Protein AF-A0A936P0Q9-F1 (afdb_monomer_lite)

Foldseek 3Di:
DAFDDFDADDDDDDDDDDDDPDDPDDDPVRQVVCLVPADADPDAVQNLQLLPWAVHPHDPVNNVVVQVNQAQGKHWYKFQFADWDDHPTWIFTKGDQDDYDDPRTHRDDIDGDGDGQPGCVSVVCSVVDDGRDIDTDIDRHNGDD

pLDDT: mean 85.76, std 18.92, range [30.56, 98.12]

Structure (mmCIF, N/CA/C/O backbone):
data_AF-A0A936P0Q9-F1
#
_entry.id   AF-A0A936P0Q9-F1
#
loop_
_atom_site.group_PDB
_atom_site.id
_atom_site.type_symbol
_atom_site.label_atom_id
_atom_site.label_alt_id
_atom_site.label_comp_id
_atom_site.label_asym_id
_atom_site.label_entity_id
_atom_site.label_seq_id
_atom_site.pdbx_PDB_ins_code
_atom_site.Cartn_x
_atom_site.Cartn_y
_atom_site.Cartn_z
_atom_site.occupancy
_atom_site.B_iso_or_equiv
_atom_site.auth_seq_id
_atom_site.auth_comp_id
_atom_site.auth_asym_id
_atom_site.auth_atom_id
_atom_site.pdbx_PDB_model_num
ATOM 1 N N . MET A 1 1 ? -17.561 15.360 18.112 1.00 38.41 1 MET A N 1
ATOM 2 C CA . MET A 1 1 ? -18.074 14.543 16.992 1.00 38.41 1 MET A CA 1
ATOM 3 C C . MET A 1 1 ? -17.531 13.133 17.181 1.00 38.41 1 MET A C 1
ATOM 5 O O . MET A 1 1 ? -16.378 12.895 16.849 1.00 38.41 1 MET A O 1
ATOM 9 N N . ASN A 1 2 ? -18.287 12.242 17.826 1.00 58.06 2 ASN A N 1
ATOM 10 C CA . ASN A 1 2 ? -17.828 10.870 18.074 1.00 58.06 2 ASN A CA 1
ATOM 11 C C . ASN A 1 2 ? -17.978 10.037 16.811 1.00 58.06 2 ASN A C 1
ATOM 13 O O . ASN A 1 2 ? -19.059 10.073 16.231 1.00 58.06 2 ASN A O 1
ATOM 17 N N . TRP A 1 3 ? -16.979 9.209 16.491 1.00 30.56 3 TRP A N 1
ATOM 18 C CA . TRP A 1 3 ? -17.222 7.906 15.868 1.00 30.56 3 TRP A CA 1
ATOM 19 C C . TRP A 1 3 ? -15.974 7.001 16.017 1.00 30.56 3 TRP A C 1
ATOM 21 O O . TRP A 1 3 ? -14.882 7.392 15.623 1.00 30.56 3 TRP A O 1
ATOM 31 N N . LEU A 1 4 ? -16.151 5.825 16.628 1.00 70.12 4 LEU A N 1
ATOM 32 C CA . LEU A 1 4 ? -15.213 4.683 16.791 1.00 70.12 4 LEU A CA 1
ATOM 33 C C . LEU A 1 4 ? -15.360 3.695 15.580 1.00 70.12 4 LEU A C 1
ATOM 35 O O . LEU A 1 4 ? -16.111 4.074 14.679 1.00 70.12 4 LEU A O 1
ATOM 39 N N . PRO A 1 5 ? -14.816 2.442 15.502 1.00 65.69 5 PRO A N 1
ATOM 40 C CA . PRO A 1 5 ? -13.813 1.720 16.322 1.00 65.69 5 PRO A CA 1
ATOM 41 C C . PRO A 1 5 ? -12.733 0.861 15.555 1.00 65.69 5 PRO A C 1
ATOM 43 O O . PRO A 1 5 ? -12.875 0.613 14.360 1.00 65.69 5 PRO A O 1
ATOM 46 N N . CYS A 1 6 ? -11.812 0.233 16.327 1.00 41.84 6 CYS A N 1
ATOM 47 C CA . CYS A 1 6 ? -11.282 -1.158 16.168 1.00 41.84 6 CYS A CA 1
ATOM 48 C C . CYS A 1 6 ? -10.170 -1.490 15.114 1.00 41.84 6 CYS A C 1
ATOM 50 O O . CYS A 1 6 ? -10.143 -0.922 14.030 1.00 41.84 6 CYS A O 1
ATOM 52 N N . LEU A 1 7 ? -9.360 -2.560 15.285 1.00 55.16 7 LEU A N 1
ATOM 53 C CA . LEU A 1 7 ? -8.154 -2.844 16.129 1.00 55.16 7 LEU A CA 1
ATOM 54 C C . LEU A 1 7 ? -7.512 -4.208 15.674 1.00 55.16 7 LEU A C 1
ATOM 56 O O . LEU A 1 7 ? -8.212 -5.002 15.077 1.00 55.16 7 LEU A O 1
ATOM 60 N N . ALA A 1 8 ? -6.235 -4.585 15.847 1.00 38.78 8 ALA A N 1
ATOM 61 C CA . ALA A 1 8 ? -5.810 -5.965 15.491 1.00 38.78 8 ALA A CA 1
ATOM 62 C C . ALA A 1 8 ? -4.743 -6.590 16.389 1.00 38.78 8 ALA A C 1
ATOM 64 O O . ALA A 1 8 ? -3.978 -5.899 17.058 1.00 38.78 8 ALA A O 1
ATOM 65 N N . ILE A 1 9 ? -4.734 -7.931 16.391 1.00 51.91 9 ILE A N 1
ATOM 66 C CA . ILE A 1 9 ? -3.939 -8.769 17.291 1.00 51.91 9 ILE A CA 1
ATOM 67 C C . ILE A 1 9 ? -3.190 -9.867 16.522 1.00 51.91 9 ILE A C 1
ATOM 69 O O . ILE A 1 9 ? -3.672 -10.434 15.542 1.00 51.91 9 ILE A O 1
ATOM 73 N N . VAL A 1 10 ? -1.981 -10.118 17.018 1.00 55.00 10 VAL A N 1
ATOM 74 C CA . VAL A 1 10 ? -0.938 -11.023 16.523 1.00 55.00 10 VAL A CA 1
ATOM 75 C C . VAL A 1 10 ? -1.052 -12.401 17.188 1.00 55.00 10 VAL A C 1
ATOM 77 O O . VAL A 1 10 ? -1.527 -12.513 18.316 1.00 55.00 10 VAL A O 1
ATOM 80 N N . LEU A 1 11 ? -0.540 -13.441 16.528 1.00 47.91 11 LEU A N 1
ATOM 81 C CA . LEU A 1 11 ? -0.276 -14.749 17.131 1.00 47.91 11 LEU A CA 1
ATOM 82 C C . LEU A 1 11 ? 1.136 -15.208 16.746 1.00 47.91 11 LEU A C 1
ATOM 84 O O . LEU A 1 11 ? 1.451 -15.319 15.564 1.00 47.91 11 LEU A O 1
ATOM 88 N N . SER A 1 12 ? 1.981 -15.481 17.739 1.00 45.50 12 SER A N 1
ATOM 89 C CA . SER A 1 12 ? 3.317 -16.053 17.548 1.00 45.50 12 SER A CA 1
ATOM 90 C C . SER A 1 12 ? 3.628 -17.091 18.632 1.00 45.50 12 SER A C 1
ATOM 92 O O . SER A 1 12 ? 3.123 -17.033 19.753 1.00 45.50 12 SER A O 1
ATOM 94 N N . LEU A 1 13 ? 4.389 -18.114 18.241 1.00 45.59 13 LEU A N 1
ATOM 95 C CA . LEU A 1 13 ? 4.558 -19.367 18.980 1.00 45.59 13 LEU A CA 1
ATOM 96 C C . LEU A 1 13 ? 5.530 -19.214 20.162 1.00 45.59 13 LEU A C 1
ATOM 98 O O . LEU A 1 13 ? 6.597 -18.617 20.029 1.00 45.59 13 LEU A O 1
ATOM 102 N N . PHE A 1 14 ? 5.189 -19.807 21.309 1.00 42.25 14 PHE A N 1
ATOM 103 C CA . PHE A 1 14 ? 6.034 -19.782 22.505 1.00 42.25 14 PHE A CA 1
ATOM 104 C C . PHE A 1 14 ? 7.239 -20.726 22.385 1.00 42.25 14 PHE A C 1
ATOM 106 O O . PHE A 1 14 ? 7.086 -21.946 22.385 1.00 42.25 14 PHE A O 1
ATOM 113 N N . GLY A 1 15 ? 8.446 -20.157 22.391 1.00 35.28 15 GLY A N 1
ATOM 114 C CA . GLY A 1 15 ? 9.683 -20.865 22.727 1.00 35.28 15 GLY A CA 1
ATOM 115 C C . GLY A 1 15 ? 10.134 -20.499 24.142 1.00 35.28 15 GLY A C 1
ATOM 116 O O . GLY A 1 15 ? 10.483 -19.349 24.400 1.00 35.28 15 GLY A O 1
ATOM 117 N N . CYS A 1 16 ? 10.140 -21.455 25.076 1.00 54.91 16 CYS A N 1
ATOM 118 C CA . CYS A 1 16 ? 10.604 -21.210 26.444 1.00 54.91 16 CYS A CA 1
ATOM 119 C C . CYS A 1 16 ? 12.130 -21.018 26.499 1.00 54.91 16 CYS A C 1
ATOM 121 O O . CYS A 1 16 ? 12.888 -21.986 26.508 1.00 54.91 16 CYS A O 1
ATOM 123 N N . GLY A 1 17 ? 12.576 -19.768 26.618 1.00 36.44 17 GLY A N 1
ATOM 124 C CA . GLY A 1 17 ? 13.970 -19.407 26.870 1.00 36.44 17 GLY A CA 1
ATOM 125 C C . GLY A 1 17 ? 14.058 -18.155 27.740 1.00 36.44 17 GLY A C 1
ATOM 126 O O . GLY A 1 17 ? 13.442 -17.152 27.413 1.00 36.44 17 GLY A O 1
ATOM 127 N N . LYS A 1 18 ? 14.790 -18.264 28.861 1.00 39.53 18 LYS A N 1
ATOM 128 C CA . LYS A 1 18 ? 15.165 -17.233 29.858 1.00 39.53 18 LYS A CA 1
ATOM 129 C C . LYS A 1 18 ? 14.591 -15.820 29.649 1.00 39.53 18 LYS A C 1
ATOM 131 O O . LYS A 1 18 ? 14.952 -15.134 28.700 1.00 39.53 18 LYS A O 1
ATOM 136 N N . ALA A 1 19 ? 13.829 -15.351 30.641 1.00 45.16 19 ALA A N 1
ATOM 137 C CA . ALA A 1 19 ? 13.258 -14.007 30.711 1.00 45.16 19 ALA A CA 1
ATOM 138 C C . ALA A 1 19 ? 14.319 -12.884 30.737 1.00 45.16 19 ALA A C 1
ATOM 140 O O . ALA A 1 19 ? 14.626 -12.313 31.783 1.00 45.16 19 ALA A O 1
ATOM 141 N N . GLY A 1 20 ? 14.839 -12.524 29.565 1.00 37.81 20 GLY A N 1
ATOM 142 C CA . GLY A 1 20 ? 15.178 -11.135 29.289 1.00 37.81 20 GLY A CA 1
ATOM 143 C C . GLY A 1 20 ? 13.881 -10.332 29.258 1.00 37.81 20 GLY A C 1
ATOM 144 O O . GLY A 1 20 ? 12.879 -10.800 28.715 1.00 37.81 20 GLY A O 1
ATOM 145 N N . GLN A 1 21 ? 13.877 -9.145 29.863 1.00 38.50 21 GLN A N 1
ATOM 146 C CA . GLN A 1 21 ? 12.744 -8.233 29.739 1.00 38.50 21 GLN A CA 1
ATOM 147 C C . GLN A 1 21 ? 12.552 -7.927 28.252 1.00 38.50 21 GLN A C 1
ATOM 149 O O . GLN A 1 21 ? 13.432 -7.333 27.626 1.00 38.50 21 GLN A O 1
ATOM 154 N N . ALA A 1 22 ? 11.420 -8.351 27.686 1.00 43.91 22 ALA A N 1
ATOM 155 C CA . ALA A 1 22 ? 11.016 -7.873 26.374 1.00 43.91 22 ALA A CA 1
ATOM 156 C C . ALA A 1 22 ? 10.984 -6.334 26.433 1.00 43.91 22 ALA A C 1
ATOM 158 O O . ALA A 1 22 ? 10.502 -5.790 27.435 1.00 43.91 22 ALA A O 1
ATOM 159 N N . PRO A 1 23 ? 11.513 -5.622 25.419 1.00 47.31 23 PRO A N 1
ATOM 160 C CA . PRO A 1 23 ? 11.423 -4.168 25.394 1.00 47.31 23 PRO A CA 1
ATOM 161 C C . PRO A 1 23 ? 9.949 -3.765 25.540 1.00 47.31 23 PRO A C 1
ATOM 163 O O . PRO A 1 23 ? 9.092 -4.477 25.009 1.00 47.31 23 PRO A O 1
ATOM 166 N N . PRO A 1 24 ? 9.631 -2.669 26.256 1.00 45.31 24 PRO A N 1
ATOM 167 C CA . PRO A 1 24 ? 8.251 -2.284 26.526 1.00 45.31 24 PRO A CA 1
ATOM 168 C C . PRO A 1 24 ? 7.490 -2.169 25.206 1.00 45.31 24 PRO A C 1
ATOM 170 O O . PRO A 1 24 ? 7.750 -1.278 24.393 1.00 45.31 24 PRO A O 1
ATOM 173 N N . GLN A 1 25 ? 6.590 -3.125 24.979 1.00 54.81 25 GLN A N 1
ATOM 174 C CA . GLN A 1 25 ? 5.854 -3.238 23.735 1.00 54.81 25 GLN A CA 1
ATOM 175 C C . GLN A 1 25 ? 4.908 -2.043 23.659 1.00 54.81 25 GLN A C 1
ATOM 177 O O . GLN A 1 25 ? 3.963 -1.942 24.442 1.00 54.81 25 GLN A O 1
ATOM 182 N N . LYS A 1 26 ? 5.215 -1.104 22.754 1.00 65.25 26 LYS A N 1
ATOM 183 C CA . LYS A 1 26 ? 4.387 0.081 22.515 1.00 65.25 26 LYS A CA 1
ATOM 184 C C . LYS A 1 26 ? 2.950 -0.357 22.265 1.00 65.25 26 LYS A C 1
ATOM 186 O O . LYS A 1 26 ? 2.722 -1.331 21.545 1.00 65.25 26 LYS A O 1
ATOM 191 N N . SER A 1 27 ? 1.988 0.356 22.845 1.00 80.12 27 SER A N 1
ATOM 192 C CA . SER A 1 27 ? 0.590 0.055 22.566 1.00 80.12 27 SER A CA 1
ATOM 193 C C . SER A 1 27 ? 0.281 0.364 21.101 1.00 80.12 27 SER A C 1
ATOM 195 O O . SER A 1 27 ? 0.915 1.219 20.475 1.00 80.12 27 SER A O 1
ATOM 197 N N . THR A 1 28 ? -0.739 -0.285 20.547 1.00 80.62 28 THR A N 1
ATOM 198 C CA . THR A 1 28 ? -1.213 0.009 19.189 1.00 80.62 28 THR A CA 1
ATOM 199 C C . THR A 1 28 ? -1.585 1.487 19.019 1.00 80.62 28 THR A C 1
ATOM 201 O O . THR A 1 28 ? -1.394 2.051 17.945 1.00 80.62 28 THR A O 1
ATOM 204 N N . ALA A 1 29 ? -2.051 2.146 20.088 1.00 80.25 29 ALA A N 1
ATOM 205 C CA . ALA A 1 29 ? -2.320 3.580 20.095 1.00 80.25 29 ALA A CA 1
ATOM 206 C C . ALA A 1 29 ? -1.034 4.418 19.947 1.00 80.25 29 ALA A C 1
ATOM 208 O O . ALA A 1 29 ? -1.023 5.368 19.164 1.00 80.25 29 ALA A O 1
ATOM 209 N N . ASP A 1 30 ? 0.055 4.043 20.628 1.00 84.25 30 ASP A N 1
ATOM 210 C CA . ASP A 1 30 ? 1.359 4.712 20.505 1.00 84.25 30 ASP A CA 1
ATOM 211 C C . ASP A 1 30 ? 1.965 4.523 19.108 1.00 84.25 30 ASP A C 1
ATOM 213 O O . ASP A 1 30 ? 2.555 5.452 18.550 1.00 84.25 30 ASP A O 1
ATOM 217 N N . GLU A 1 31 ? 1.815 3.331 18.515 1.00 85.25 31 GLU A N 1
ATOM 218 C CA . GLU A 1 31 ? 2.290 3.070 17.153 1.00 85.25 31 GLU A CA 1
ATOM 219 C C . GLU A 1 31 ? 1.487 3.876 16.122 1.00 85.25 31 GLU A C 1
ATOM 221 O O . GLU A 1 31 ? 2.091 4.598 15.325 1.00 85.25 31 GLU A O 1
ATOM 226 N N . ILE A 1 32 ? 0.149 3.877 16.198 1.00 86.69 32 ILE A N 1
ATOM 227 C CA . ILE A 1 32 ? -0.712 4.729 15.356 1.00 86.69 32 ILE A CA 1
ATOM 228 C C . ILE A 1 32 ? -0.346 6.210 15.523 1.00 86.69 32 ILE A C 1
ATOM 230 O O . ILE A 1 32 ? -0.218 6.925 14.526 1.00 86.69 32 ILE A O 1
ATOM 234 N N . HIS A 1 33 ? -0.123 6.681 16.754 1.00 87.19 33 HIS A N 1
ATOM 235 C CA . HIS A 1 33 ? 0.292 8.062 16.995 1.00 87.19 33 HIS A CA 1
ATOM 236 C C . HIS A 1 33 ? 1.643 8.365 16.332 1.00 87.19 33 HIS A C 1
ATOM 238 O O . HIS A 1 33 ? 1.786 9.396 15.675 1.00 87.19 33 HIS A O 1
ATOM 244 N N . SER A 1 34 ? 2.612 7.448 16.418 1.00 90.25 34 SER A N 1
ATOM 245 C CA . SER A 1 34 ? 3.907 7.609 15.744 1.00 90.25 34 SER A CA 1
ATOM 246 C C . SER A 1 34 ? 3.779 7.679 14.215 1.00 90.25 34 SER A C 1
ATOM 248 O O . SER A 1 34 ? 4.426 8.521 13.595 1.00 90.25 34 SER A O 1
ATOM 250 N N . VAL A 1 35 ? 2.879 6.894 13.607 1.00 92.62 35 VAL A N 1
ATOM 251 C CA . VAL A 1 35 ? 2.596 6.934 12.159 1.00 92.62 35 VAL A CA 1
ATOM 252 C C . VAL A 1 35 ? 1.938 8.251 11.737 1.00 92.62 35 VAL A C 1
ATOM 254 O O . VAL A 1 35 ? 2.226 8.775 10.659 1.00 92.62 35 VAL A O 1
ATOM 257 N N . ILE A 1 36 ? 1.063 8.811 12.577 1.00 90.50 36 ILE A N 1
ATOM 258 C CA . ILE A 1 36 ? 0.408 10.102 12.323 1.00 90.50 36 ILE A CA 1
ATOM 259 C C . ILE A 1 36 ? 1.423 11.255 12.355 1.00 90.50 36 ILE A C 1
ATOM 261 O O . ILE A 1 36 ? 1.344 12.132 11.496 1.00 90.50 36 ILE A O 1
ATOM 265 N N . GLN A 1 37 ? 2.372 11.245 13.297 1.00 93.62 37 GLN A N 1
ATOM 266 C CA . GLN A 1 37 ? 3.348 12.332 13.473 1.00 93.62 37 GLN A CA 1
ATOM 267 C C . GLN A 1 37 ? 4.575 12.233 12.552 1.00 93.62 37 GLN A C 1
ATOM 269 O O . GLN A 1 37 ? 5.130 13.260 12.170 1.00 93.62 37 GLN A O 1
ATOM 274 N N . ALA A 1 38 ? 5.022 11.027 12.189 1.00 95.50 38 ALA A N 1
ATOM 275 C CA . ALA A 1 38 ? 6.228 10.850 11.378 1.00 95.50 38 ALA A CA 1
ATOM 276 C C . ALA A 1 38 ? 6.066 11.434 9.965 1.00 95.50 38 ALA A C 1
ATOM 278 O O . ALA A 1 38 ? 5.061 11.181 9.298 1.00 95.50 38 ALA A O 1
ATOM 279 N N . GLN A 1 39 ? 7.065 12.185 9.497 1.00 96.69 39 GLN A N 1
ATOM 280 C CA . GLN A 1 39 ? 7.113 12.711 8.132 1.00 96.69 39 GLN A CA 1
ATOM 281 C C . GLN A 1 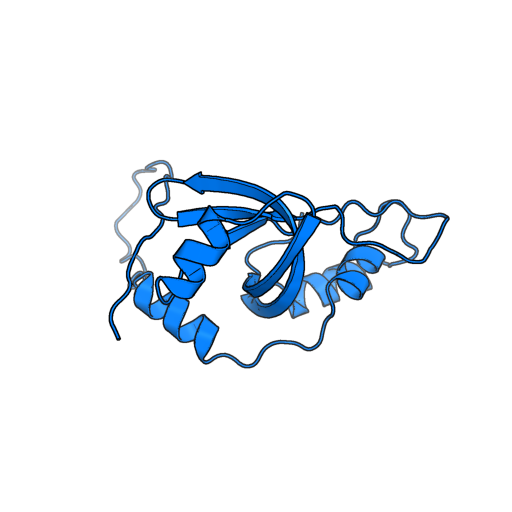39 ? 7.169 11.547 7.123 1.00 96.69 39 GLN A C 1
ATOM 283 O O . GLN A 1 39 ? 8.035 10.683 7.270 1.00 96.69 39 GLN A O 1
ATOM 288 N N . PRO A 1 40 ? 6.280 11.491 6.113 1.00 97.31 40 PRO A N 1
ATOM 289 C CA . PRO A 1 40 ? 6.346 10.443 5.105 1.00 97.31 40 PRO A CA 1
ATOM 290 C C . PRO A 1 40 ? 7.526 10.631 4.147 1.00 97.31 40 PRO A C 1
ATOM 292 O O . PRO A 1 40 ? 7.896 11.767 3.832 1.00 97.31 40 PRO A O 1
ATOM 295 N N . VAL A 1 41 ? 8.064 9.514 3.649 1.00 97.81 41 VAL A N 1
ATOM 296 C CA . VAL A 1 41 ? 9.015 9.502 2.526 1.00 97.81 41 VAL A CA 1
ATOM 297 C C . VAL A 1 41 ? 8.310 9.848 1.211 1.00 97.81 41 VAL A C 1
ATOM 299 O O . VAL A 1 41 ? 7.092 9.698 1.086 1.00 97.81 41 VAL A O 1
ATOM 302 N N . SER A 1 42 ? 9.080 10.321 0.231 1.00 96.75 42 SER A N 1
ATOM 303 C CA . SER A 1 42 ? 8.553 10.849 -1.039 1.00 96.75 42 SER A CA 1
ATOM 304 C C . SER A 1 42 ? 8.389 9.801 -2.147 1.00 96.75 42 SER A C 1
ATOM 306 O O . SER A 1 42 ? 7.949 10.152 -3.239 1.00 96.75 42 SER A O 1
ATOM 308 N N . VAL A 1 43 ? 8.728 8.535 -1.880 1.00 97.12 43 VAL A N 1
ATOM 309 C CA . VAL A 1 43 ? 8.549 7.413 -2.815 1.00 97.12 43 VAL A CA 1
ATOM 310 C C . VAL A 1 43 ? 7.066 7.252 -3.164 1.00 97.12 43 VAL A C 1
ATOM 312 O O . VAL A 1 43 ? 6.231 7.155 -2.260 1.00 97.12 43 VAL A O 1
ATOM 315 N N . THR A 1 44 ? 6.721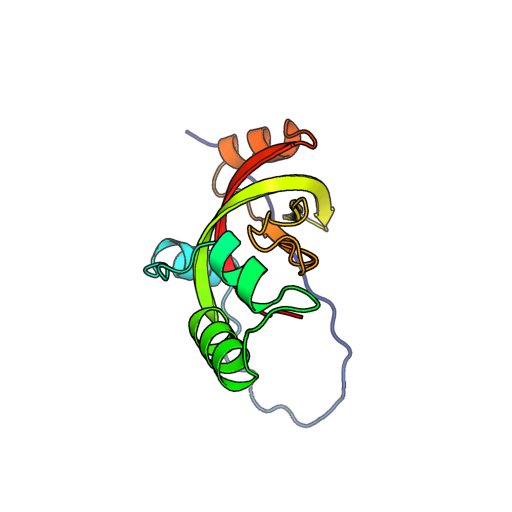 7.196 -4.451 1.00 96.69 44 THR A N 1
ATOM 316 C CA . THR A 1 44 ? 5.350 6.909 -4.923 1.00 96.69 44 THR A CA 1
ATOM 317 C C . THR A 1 44 ? 5.102 5.394 -5.013 1.00 96.69 44 THR A C 1
ATOM 319 O O . THR A 1 44 ? 6.066 4.625 -5.102 1.00 96.69 44 THR A O 1
ATOM 322 N N . PRO A 1 45 ? 3.841 4.912 -4.998 1.00 96.25 45 PRO A N 1
ATOM 323 C CA . PRO A 1 45 ? 3.592 3.482 -5.146 1.00 96.25 45 PRO A CA 1
ATOM 324 C C . PRO A 1 45 ? 4.067 2.964 -6.513 1.00 96.25 45 PRO A C 1
ATOM 326 O O . PRO A 1 45 ? 4.581 1.852 -6.580 1.00 96.25 45 PRO A O 1
ATOM 329 N N . GLU A 1 46 ? 3.963 3.761 -7.581 1.00 95.62 46 GLU A N 1
ATOM 330 C CA . GLU A 1 46 ? 4.415 3.405 -8.935 1.00 95.62 46 GLU A CA 1
ATOM 331 C C . GLU A 1 46 ? 5.940 3.243 -8.995 1.00 95.62 46 GLU A C 1
ATOM 333 O O . GLU A 1 46 ? 6.425 2.258 -9.543 1.00 95.62 46 GLU A O 1
ATOM 338 N N . GLN A 1 47 ? 6.703 4.139 -8.354 1.00 95.75 47 GLN A N 1
ATOM 339 C CA . GLN A 1 47 ? 8.165 4.015 -8.249 1.00 95.75 47 GLN A CA 1
ATOM 340 C C . GLN A 1 47 ? 8.580 2.716 -7.546 1.00 95.75 47 GLN A C 1
ATOM 342 O O . GLN A 1 47 ? 9.502 2.031 -7.990 1.00 95.75 47 GLN A O 1
ATOM 347 N N . ALA A 1 48 ? 7.884 2.348 -6.465 1.00 96.56 48 ALA A N 1
ATOM 348 C CA . ALA A 1 48 ? 8.103 1.066 -5.804 1.00 96.56 48 ALA A CA 1
ATOM 349 C C . ALA A 1 48 ? 7.717 -0.110 -6.715 1.00 96.56 48 ALA A C 1
ATOM 351 O O . ALA A 1 48 ? 8.467 -1.080 -6.824 1.00 96.56 48 ALA A O 1
ATOM 352 N N . ALA A 1 49 ? 6.581 -0.020 -7.406 1.00 96.44 49 ALA A N 1
ATOM 353 C CA . ALA A 1 49 ? 6.092 -1.076 -8.284 1.00 96.44 49 ALA A CA 1
ATOM 354 C C . ALA A 1 49 ? 7.020 -1.333 -9.477 1.00 96.44 49 ALA A C 1
ATOM 356 O O . ALA A 1 49 ? 7.251 -2.490 -9.810 1.00 96.44 49 ALA A O 1
ATOM 357 N N . GLU A 1 50 ? 7.595 -0.291 -10.078 1.00 95.75 50 GLU A N 1
ATOM 358 C CA . GLU A 1 50 ? 8.560 -0.402 -11.179 1.00 95.75 50 GLU A CA 1
ATOM 359 C C . GLU A 1 50 ? 9.881 -1.045 -10.727 1.00 95.75 50 GLU A C 1
ATOM 361 O O . GLU A 1 50 ? 10.437 -1.881 -11.440 1.00 95.75 50 GLU A O 1
ATOM 366 N N . VAL A 1 51 ? 10.361 -0.730 -9.518 1.00 95.94 51 VAL A N 1
ATOM 367 C CA . VAL A 1 51 ? 11.595 -1.310 -8.952 1.00 95.94 51 VAL A CA 1
ATOM 368 C C . VAL A 1 51 ? 11.420 -2.772 -8.516 1.00 95.94 51 VAL A C 1
ATOM 370 O O . VAL A 1 51 ? 12.364 -3.554 -8.634 1.00 95.94 51 VAL A O 1
ATOM 373 N N . PHE A 1 52 ? 10.229 -3.167 -8.057 1.00 95.56 52 PHE A N 1
ATOM 374 C CA . PHE A 1 52 ? 9.916 -4.549 -7.655 1.00 95.56 52 PHE A CA 1
ATOM 375 C C . PHE A 1 52 ? 9.149 -5.358 -8.722 1.00 95.56 52 PHE A C 1
ATOM 377 O O . PHE A 1 52 ? 8.703 -6.471 -8.448 1.00 95.56 52 PHE A O 1
ATOM 384 N N . ALA A 1 53 ? 9.000 -4.842 -9.947 1.00 95.56 53 ALA A N 1
ATOM 385 C CA . ALA A 1 53 ? 8.355 -5.569 -11.040 1.00 95.56 53 ALA A CA 1
ATOM 386 C C . ALA A 1 53 ? 9.174 -6.794 -11.484 1.00 95.56 53 ALA A C 1
ATOM 388 O O . ALA A 1 53 ? 10.407 -6.761 -11.549 1.00 95.56 53 ALA A O 1
ATOM 389 N N . LEU A 1 54 ? 8.488 -7.872 -11.875 1.00 92.81 54 LEU A N 1
ATOM 390 C CA . LEU A 1 54 ? 9.161 -9.022 -12.484 1.00 92.81 54 LEU A CA 1
ATOM 391 C C . LEU A 1 54 ? 9.674 -8.627 -13.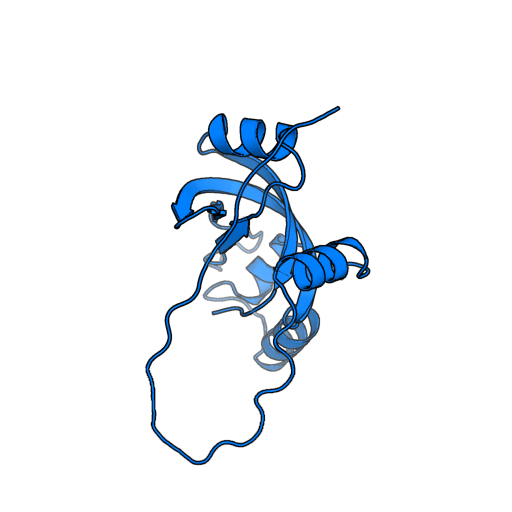872 1.00 92.81 54 LEU A C 1
ATOM 393 O O . LEU A 1 54 ? 8.915 -8.105 -14.685 1.00 92.81 54 LEU A O 1
ATOM 397 N N . GLY A 1 55 ? 10.959 -8.873 -14.136 1.00 92.19 55 GLY A N 1
ATOM 398 C CA . GLY A 1 55 ? 11.622 -8.397 -15.354 1.00 92.19 55 GLY A CA 1
ATOM 399 C C . GLY A 1 55 ? 12.007 -6.911 -15.327 1.00 92.19 55 GLY A C 1
ATOM 400 O O . GLY A 1 55 ? 12.327 -6.362 -16.376 1.00 92.19 55 GLY A O 1
ATOM 401 N N . SER A 1 56 ? 11.979 -6.256 -14.158 1.00 93.62 56 SER A N 1
ATOM 402 C CA . SER A 1 56 ? 12.504 -4.895 -13.997 1.00 93.62 56 SER A CA 1
ATOM 403 C C . SER A 1 56 ? 14.000 -4.814 -14.324 1.00 93.62 56 SER A C 1
ATOM 405 O O . SER A 1 56 ? 14.772 -5.723 -14.016 1.00 93.62 56 SER A O 1
ATOM 407 N N . GLU A 1 57 ? 14.419 -3.677 -14.877 1.00 94.25 57 GLU A N 1
ATOM 408 C CA . GLU A 1 57 ? 15.828 -3.321 -15.097 1.00 94.25 57 GLU A CA 1
ATOM 409 C C . GLU A 1 57 ? 16.532 -2.887 -13.788 1.00 94.25 57 GLU A C 1
ATOM 411 O O . GLU A 1 57 ? 17.731 -2.606 -13.780 1.00 94.25 57 GLU A O 1
ATOM 416 N N . ALA A 1 58 ? 15.808 -2.849 -12.659 1.00 94.75 58 ALA A N 1
ATOM 417 C CA . ALA A 1 58 ? 16.345 -2.490 -11.351 1.00 94.75 58 ALA A CA 1
ATOM 418 C C . ALA A 1 58 ? 17.363 -3.517 -10.813 1.00 94.75 58 ALA A C 1
ATOM 420 O O . ALA A 1 58 ? 17.050 -4.677 -10.508 1.00 94.75 58 ALA A O 1
ATOM 421 N N . THR A 1 59 ? 18.591 -3.038 -10.611 1.00 96.75 59 THR A N 1
ATOM 422 C CA . THR A 1 59 ? 19.686 -3.786 -9.974 1.00 96.75 59 THR A CA 1
ATOM 423 C C . THR A 1 59 ? 19.354 -4.184 -8.531 1.00 96.75 59 THR A C 1
ATOM 425 O O . THR A 1 59 ? 18.527 -3.549 -7.870 1.00 96.75 59 THR A O 1
ATOM 428 N N . ASP A 1 60 ? 20.051 -5.197 -8.001 1.00 96.75 60 ASP A N 1
ATOM 429 C CA . ASP A 1 60 ? 19.916 -5.599 -6.592 1.00 96.75 60 ASP A CA 1
ATOM 430 C C . ASP A 1 60 ? 20.163 -4.427 -5.637 1.00 96.75 60 ASP A C 1
ATOM 432 O O . ASP A 1 60 ? 19.393 -4.216 -4.706 1.00 96.75 60 ASP A O 1
ATOM 436 N N . LEU A 1 61 ? 21.164 -3.590 -5.933 1.00 97.75 61 LEU A N 1
ATOM 437 C CA . LEU A 1 61 ? 21.467 -2.400 -5.142 1.00 97.75 61 LEU A CA 1
ATOM 438 C C . LEU A 1 61 ? 20.301 -1.398 -5.116 1.00 97.75 61 LEU A C 1
ATOM 440 O O . LEU A 1 61 ? 20.000 -0.853 -4.057 1.00 97.75 61 LEU A O 1
ATOM 444 N N . GLN A 1 62 ? 19.630 -1.151 -6.246 1.00 97.56 62 GLN A N 1
ATOM 445 C CA . GLN A 1 62 ? 18.475 -0.243 -6.292 1.00 97.56 62 GLN A CA 1
ATOM 446 C C . GLN A 1 62 ? 17.289 -0.798 -5.496 1.00 97.56 62 GLN A C 1
ATOM 448 O O . GLN A 1 62 ? 16.669 -0.052 -4.736 1.00 97.56 62 GLN A O 1
ATOM 453 N N . ARG A 1 63 ? 17.017 -2.105 -5.606 1.00 97.19 63 ARG A N 1
ATOM 454 C CA . ARG A 1 63 ? 15.992 -2.783 -4.798 1.00 97.19 63 ARG A CA 1
ATOM 455 C C . ARG A 1 63 ? 16.315 -2.709 -3.304 1.00 97.19 63 ARG A C 1
ATOM 457 O O . ARG A 1 63 ? 15.451 -2.314 -2.527 1.00 97.19 63 ARG A O 1
ATOM 464 N N . ASP A 1 64 ? 17.549 -2.996 -2.901 1.00 97.69 64 ASP A N 1
ATOM 465 C CA . ASP A 1 64 ? 17.988 -2.939 -1.500 1.00 97.69 64 ASP A CA 1
ATOM 466 C C . ASP A 1 64 ? 17.942 -1.528 -0.906 1.00 97.69 64 ASP A C 1
ATOM 468 O O . ASP A 1 64 ? 17.567 -1.355 0.257 1.00 97.69 64 ASP A O 1
ATOM 472 N N . LEU A 1 65 ? 18.335 -0.511 -1.679 1.00 97.88 65 LEU A N 1
ATOM 473 C CA . LEU A 1 65 ? 18.242 0.887 -1.256 1.00 97.88 65 LEU A CA 1
ATOM 474 C C . LEU A 1 65 ? 16.780 1.303 -1.074 1.00 97.88 65 LEU A C 1
ATOM 476 O O . LEU A 1 65 ? 16.451 1.883 -0.041 1.00 97.88 65 LEU A O 1
ATOM 480 N N . LEU A 1 66 ? 15.892 0.933 -2.001 1.00 97.94 66 LEU A N 1
ATOM 481 C CA . LEU A 1 66 ? 14.474 1.266 -1.886 1.00 97.94 66 LEU A CA 1
ATOM 482 C C . LEU A 1 66 ? 13.777 0.499 -0.751 1.00 97.94 66 LEU A C 1
ATOM 484 O O . LEU A 1 66 ? 12.962 1.083 -0.038 1.00 97.94 66 LEU A O 1
ATOM 488 N N . LYS A 1 67 ? 14.142 -0.771 -0.502 1.00 97.56 67 LYS A N 1
ATOM 489 C CA . LYS A 1 67 ? 13.686 -1.504 0.695 1.00 97.56 67 LYS A CA 1
ATOM 490 C C . LYS A 1 67 ? 14.105 -0.777 1.977 1.00 97.56 67 LYS A C 1
ATOM 492 O O . LYS A 1 67 ? 13.278 -0.637 2.870 1.00 97.56 67 LYS A O 1
ATOM 497 N N . LYS A 1 68 ? 15.338 -0.262 2.061 1.00 97.00 68 LYS A N 1
ATOM 498 C CA . LYS A 1 68 ? 15.830 0.512 3.224 1.00 97.00 68 LYS A CA 1
ATOM 499 C C . LYS A 1 68 ? 15.178 1.890 3.370 1.00 97.00 68 LYS A C 1
ATOM 501 O O . LYS A 1 68 ? 15.042 2.366 4.492 1.00 97.00 68 LYS A O 1
ATOM 506 N N . GLU A 1 69 ? 14.791 2.535 2.271 1.00 97.69 69 GLU A N 1
ATOM 507 C CA . GLU A 1 69 ? 14.058 3.807 2.310 1.00 97.69 69 GLU A CA 1
ATOM 508 C C . GLU A 1 69 ? 12.601 3.611 2.752 1.00 97.69 69 GLU A C 1
ATOM 510 O O . GLU A 1 69 ? 12.074 4.419 3.515 1.00 97.69 69 GLU A O 1
ATOM 515 N N . LEU A 1 70 ? 11.951 2.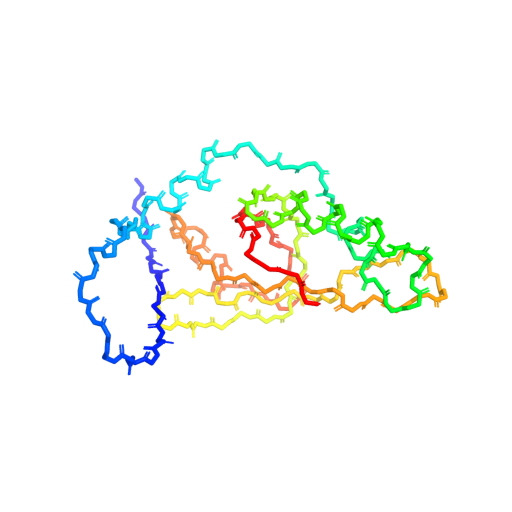526 2.325 1.00 98.06 70 LEU A N 1
ATOM 516 C CA . LEU A 1 70 ? 10.553 2.250 2.651 1.00 98.06 70 LEU A CA 1
ATOM 517 C C . LEU A 1 70 ? 10.378 1.589 4.026 1.00 98.06 70 LEU A C 1
ATOM 519 O O . LEU A 1 70 ? 9.623 2.101 4.854 1.00 98.06 70 LEU A O 1
ATOM 523 N N . ILE A 1 71 ? 11.051 0.463 4.286 1.00 97.94 71 ILE A N 1
ATOM 524 C CA . ILE A 1 71 ? 10.832 -0.358 5.487 1.00 97.94 71 ILE A CA 1
ATOM 525 C C . ILE A 1 71 ? 11.196 0.428 6.752 1.00 97.94 71 ILE A C 1
ATOM 527 O O . ILE A 1 71 ? 12.269 1.013 6.876 1.00 97.94 71 ILE A O 1
ATOM 531 N N . GLY A 1 72 ? 10.280 0.434 7.719 1.00 96.12 72 GLY A N 1
ATOM 532 C CA . GLY A 1 72 ? 10.396 1.195 8.960 1.00 96.12 72 GLY A CA 1
ATOM 533 C C . GLY A 1 72 ? 9.901 2.642 8.862 1.00 96.12 72 GLY A C 1
ATOM 534 O O . GLY A 1 72 ? 9.553 3.215 9.898 1.00 96.12 72 GLY A O 1
ATOM 535 N N . ASN A 1 73 ? 9.794 3.203 7.655 1.00 97.50 73 ASN A N 1
ATOM 536 C CA . ASN A 1 73 ? 9.338 4.569 7.408 1.00 97.50 73 ASN A CA 1
ATOM 537 C C . ASN A 1 73 ? 7.845 4.632 7.056 1.00 97.50 73 ASN A C 1
ATOM 539 O O . ASN A 1 73 ? 7.190 3.623 6.782 1.00 97.50 73 ASN A O 1
ATOM 543 N N . VAL A 1 74 ? 7.285 5.843 7.108 1.00 98.00 74 VAL A N 1
ATOM 544 C CA . VAL A 1 74 ? 5.875 6.104 6.789 1.00 98.00 74 VAL A CA 1
ATOM 545 C C . VAL A 1 74 ? 5.726 6.501 5.325 1.00 98.00 74 VAL A C 1
ATOM 547 O O . VAL A 1 74 ? 6.482 7.327 4.822 1.00 98.00 74 VAL A O 1
ATOM 550 N N . ILE A 1 75 ? 4.702 5.966 4.665 1.00 97.94 75 ILE A N 1
ATOM 551 C CA . ILE A 1 75 ? 4.249 6.400 3.341 1.00 97.94 75 ILE A CA 1
ATOM 552 C C . ILE A 1 75 ? 2.868 7.054 3.421 1.00 97.94 75 ILE A C 1
ATOM 554 O O . ILE A 1 75 ? 2.115 6.867 4.385 1.00 97.94 75 ILE A O 1
ATOM 558 N N . VAL A 1 76 ? 2.527 7.829 2.390 1.00 97.69 76 VAL A N 1
ATOM 559 C CA . VAL A 1 76 ? 1.167 8.323 2.144 1.00 97.69 76 VAL A CA 1
ATOM 560 C C . VAL A 1 76 ? 0.819 8.064 0.682 1.00 97.69 76 VAL A C 1
ATOM 562 O O . VAL A 1 76 ? 1.203 8.838 -0.190 1.00 97.69 76 VAL A O 1
ATOM 565 N N . TRP A 1 77 ? 0.093 6.981 0.414 1.00 97.81 77 TRP A N 1
ATOM 566 C CA . TRP A 1 77 ? -0.213 6.517 -0.943 1.00 97.81 77 TRP A CA 1
ATOM 567 C C . TRP A 1 77 ? -1.716 6.499 -1.206 1.00 97.81 77 TRP A C 1
ATOM 569 O O . TRP A 1 77 ? -2.511 6.201 -0.314 1.00 97.81 77 TRP A O 1
ATOM 579 N N . ASN A 1 78 ? -2.103 6.788 -2.447 1.00 96.88 78 ASN A N 1
ATOM 580 C CA . ASN A 1 78 ? -3.433 6.461 -2.944 1.00 96.88 78 ASN A CA 1
ATOM 581 C C . ASN A 1 78 ? -3.370 5.038 -3.507 1.00 96.88 78 ASN A C 1
ATOM 583 O O . ASN A 1 78 ? -2.534 4.761 -4.361 1.00 96.88 78 ASN A O 1
ATOM 587 N N . ILE A 1 79 ? -4.230 4.146 -3.028 1.00 96.62 79 ILE A N 1
ATOM 588 C CA . ILE A 1 79 ? -4.324 2.762 -3.498 1.00 96.62 79 ILE A CA 1
ATOM 589 C C . ILE A 1 79 ? -5.706 2.510 -4.082 1.00 96.62 79 ILE A C 1
ATOM 591 O O . ILE A 1 79 ? -6.708 2.969 -3.535 1.00 96.62 79 ILE A O 1
ATOM 595 N N . GLN A 1 80 ? -5.768 1.758 -5.176 1.00 97.56 80 GLN A N 1
ATOM 596 C CA . GLN A 1 80 ? -7.028 1.241 -5.692 1.00 97.56 80 GLN A CA 1
ATOM 597 C C . GLN A 1 80 ? -7.362 -0.067 -4.969 1.00 97.56 80 GLN A C 1
ATOM 599 O O . GLN A 1 80 ? -6.546 -0.989 -4.957 1.00 97.56 80 GLN A O 1
ATOM 604 N N . VAL A 1 81 ? -8.532 -0.154 -4.341 1.00 98.00 81 VAL A N 1
ATOM 605 C CA . VAL A 1 81 ? -8.942 -1.314 -3.536 1.00 98.00 81 VAL A CA 1
ATOM 606 C C . VAL A 1 81 ? -9.215 -2.526 -4.426 1.00 98.00 81 VAL A C 1
ATOM 608 O O . VAL A 1 81 ? -9.914 -2.428 -5.431 1.00 98.00 81 VAL A O 1
ATOM 611 N N . TYR A 1 82 ? -8.695 -3.686 -4.031 1.00 97.94 82 TYR A N 1
ATOM 612 C CA . TYR A 1 82 ? -9.138 -4.987 -4.530 1.00 97.94 82 TYR A CA 1
ATOM 613 C C . TYR A 1 82 ? -10.168 -5.597 -3.569 1.00 97.94 82 TYR A C 1
ATOM 615 O O . TYR A 1 82 ? -11.293 -5.873 -3.980 1.00 97.94 82 TYR A O 1
ATOM 623 N N . GLU A 1 83 ? -9.796 -5.727 -2.290 1.00 97.69 83 GLU A N 1
ATOM 624 C CA . GLU A 1 83 ? -10.545 -6.449 -1.250 1.00 97.69 83 GLU A CA 1
ATOM 625 C C . GLU A 1 83 ? -10.348 -5.793 0.132 1.00 97.69 83 GLU A C 1
ATOM 627 O O . GLU A 1 83 ? -9.275 -5.234 0.401 1.00 97.69 83 GLU A O 1
ATOM 632 N N . ILE A 1 84 ? -11.352 -5.874 1.016 1.00 97.94 84 ILE A N 1
ATOM 633 C CA . ILE A 1 84 ? -11.276 -5.395 2.408 1.00 97.94 84 ILE A CA 1
ATOM 634 C C . ILE A 1 84 ? -11.880 -6.432 3.360 1.00 97.94 84 ILE A C 1
ATOM 636 O O . ILE A 1 84 ? -13.094 -6.594 3.455 1.00 97.94 84 ILE A O 1
ATOM 640 N N . GLU A 1 85 ? -11.026 -7.068 4.161 1.00 97.75 85 GLU A N 1
ATOM 641 C CA . GLU A 1 85 ? -11.441 -8.084 5.133 1.00 97.75 85 GLU A CA 1
ATOM 642 C C . GLU A 1 85 ? -11.361 -7.564 6.574 1.00 97.75 85 GLU A C 1
ATOM 644 O O . GLU A 1 85 ? -10.320 -7.054 6.990 1.00 97.75 85 GLU A O 1
ATOM 649 N N . LEU A 1 86 ? -12.400 -7.789 7.386 1.00 95.94 86 LEU A N 1
ATOM 650 C CA . LEU A 1 86 ? -12.301 -7.619 8.840 1.00 95.94 86 LEU A CA 1
ATOM 651 C C . LEU A 1 86 ? -11.408 -8.729 9.436 1.00 95.94 86 LEU A C 1
ATOM 653 O O . LEU A 1 86 ? -11.658 -9.920 9.232 1.00 95.94 86 LEU A O 1
ATOM 657 N N . LYS A 1 87 ? -10.370 -8.348 10.184 1.00 94.75 87 LYS A N 1
ATOM 658 C CA . LYS A 1 87 ? -9.409 -9.229 10.863 1.00 94.75 87 LYS A CA 1
ATOM 659 C C . LYS A 1 87 ? -9.360 -8.891 12.348 1.00 94.75 87 LYS A C 1
ATOM 661 O O . LYS A 1 87 ? -8.694 -7.948 12.770 1.00 94.75 87 LYS A O 1
ATOM 666 N N . GLY A 1 88 ? -10.094 -9.681 13.132 1.00 89.75 88 GLY A N 1
ATOM 667 C CA . GLY A 1 88 ? -10.379 -9.370 14.528 1.00 89.75 88 GLY A CA 1
ATOM 668 C C . GLY A 1 88 ? -11.223 -8.106 14.587 1.00 89.75 88 GLY A C 1
ATOM 669 O O . GLY A 1 88 ? -12.420 -8.135 14.318 1.00 89.75 88 GLY A O 1
ATOM 670 N N . GLU A 1 89 ? -10.570 -6.994 14.878 1.00 86.75 89 GLU A N 1
ATOM 671 C CA . GLU A 1 89 ? -11.195 -5.691 15.005 1.00 86.75 89 GLU A CA 1
ATOM 672 C C . GLU A 1 89 ? -10.836 -4.754 13.792 1.00 86.75 89 GLU A C 1
ATOM 674 O O . GLU A 1 89 ? -11.552 -3.786 13.553 1.00 86.75 89 GLU A O 1
ATOM 679 N N . SER A 1 90 ? -9.789 -5.010 12.977 1.00 93.12 90 SER A N 1
ATOM 680 C CA . SER A 1 90 ? -9.228 -4.072 11.966 1.00 93.12 90 SER A CA 1
ATOM 681 C C . SER A 1 90 ? -9.486 -4.528 10.538 1.00 93.12 90 SER A C 1
ATOM 683 O O . SER A 1 90 ? -9.964 -5.634 10.303 1.00 93.12 90 SER A O 1
ATOM 685 N N . TYR A 1 91 ? -9.147 -3.693 9.560 1.00 96.19 91 TYR A N 1
ATOM 686 C CA . TYR A 1 91 ? -9.448 -3.950 8.158 1.00 96.19 91 TYR A CA 1
ATOM 687 C C . TYR A 1 91 ? -8.162 -4.268 7.399 1.00 96.19 91 TYR A C 1
ATOM 689 O O . TYR A 1 91 ? -7.334 -3.382 7.189 1.00 96.19 91 TYR A O 1
ATOM 697 N N . LYS A 1 92 ? -7.981 -5.520 6.964 1.00 97.69 92 LYS A N 1
ATOM 698 C CA . LYS A 1 92 ? -6.935 -5.864 5.996 1.00 97.69 92 LYS A CA 1
ATOM 699 C C . LYS A 1 92 ? -7.390 -5.378 4.622 1.00 97.69 92 LYS A C 1
ATOM 701 O O . LYS A 1 92 ? -8.177 -6.047 3.956 1.00 97.69 92 LYS A O 1
ATOM 706 N N . VAL A 1 93 ? -6.885 -4.222 4.212 1.00 97.75 93 VAL A N 1
ATOM 707 C CA . VAL A 1 93 ? -7.093 -3.652 2.879 1.00 97.75 93 VAL A CA 1
ATOM 708 C C . VAL A 1 93 ? -6.026 -4.214 1.948 1.00 97.75 93 VAL A C 1
ATOM 710 O O . VAL A 1 93 ? -4.832 -4.121 2.233 1.00 97.75 93 VAL A O 1
ATOM 713 N N . THR A 1 94 ? -6.447 -4.818 0.842 1.00 98.12 94 THR A N 1
ATOM 714 C CA . THR A 1 94 ? -5.564 -5.293 -0.230 1.00 98.12 94 THR A CA 1
ATOM 715 C C . THR A 1 94 ? -5.817 -4.468 -1.482 1.00 98.12 94 THR A C 1
ATOM 717 O O . THR A 1 94 ? -6.969 -4.297 -1.882 1.00 98.12 94 THR A O 1
ATOM 720 N N . SER A 1 95 ? -4.762 -3.944 -2.106 1.00 98.12 95 SER A N 1
ATOM 721 C CA . SER A 1 95 ? -4.887 -3.179 -3.348 1.00 98.12 95 SER A CA 1
ATOM 722 C C . SER A 1 95 ? -4.961 -4.070 -4.591 1.00 98.12 95 SER A C 1
ATOM 724 O O . SER A 1 95 ? -4.536 -5.233 -4.600 1.00 98.12 95 SER A O 1
ATOM 726 N N . GLN A 1 96 ? -5.439 -3.481 -5.685 1.00 97.44 96 GLN A N 1
ATOM 727 C CA . GLN A 1 96 ? -5.093 -3.923 -7.034 1.00 97.44 96 GLN A CA 1
ATOM 728 C C . GLN A 1 96 ? -3.562 -3.906 -7.223 1.00 97.44 96 GLN A C 1
ATOM 730 O O . GLN A 1 96 ? -2.869 -3.229 -6.452 1.00 97.44 96 GLN A O 1
ATOM 735 N N . PRO A 1 97 ? -3.009 -4.636 -8.212 1.00 95.75 97 PRO A N 1
ATOM 736 C CA . PRO A 1 97 ? -1.617 -4.448 -8.605 1.00 95.75 97 PRO A CA 1
ATOM 737 C C . PRO A 1 97 ? -1.383 -2.973 -8.916 1.00 95.75 97 PRO A C 1
ATOM 739 O O . PRO A 1 97 ? -2.189 -2.350 -9.612 1.00 95.75 97 PRO A O 1
ATOM 742 N N . ILE A 1 98 ? -0.312 -2.407 -8.374 1.00 96.12 98 ILE A N 1
ATOM 743 C CA . ILE A 1 98 ? 0.055 -1.030 -8.684 1.00 96.12 98 ILE A CA 1
ATOM 744 C C . ILE A 1 98 ? 0.506 -0.982 -10.157 1.00 96.12 98 ILE A C 1
ATOM 746 O O . ILE A 1 98 ? 1.315 -1.823 -10.562 1.00 96.12 98 ILE A O 1
ATOM 750 N N . PRO A 1 99 ? -0.024 -0.055 -10.978 1.00 92.69 99 PRO A N 1
ATOM 751 C CA . PRO A 1 99 ? 0.348 0.038 -12.383 1.00 92.69 99 PRO A CA 1
ATOM 752 C C . PRO A 1 99 ? 1.821 0.428 -12.539 1.00 92.69 99 PRO A C 1
ATOM 754 O O . PRO A 1 99 ? 2.358 1.210 -11.757 1.00 92.69 99 PRO A O 1
ATOM 757 N N . ILE A 1 100 ? 2.445 -0.098 -13.591 1.00 93.06 100 ILE A N 1
ATOM 758 C CA . ILE A 1 100 ? 3.817 0.215 -13.998 1.00 93.06 100 ILE A CA 1
ATOM 759 C C . ILE A 1 100 ? 3.830 0.646 -15.466 1.00 93.06 100 ILE A C 1
ATOM 761 O O . ILE A 1 100 ? 2.970 0.224 -16.243 1.00 93.06 100 ILE A O 1
ATOM 765 N N . GLN A 1 101 ? 4.798 1.475 -15.853 1.00 87.75 101 GLN A N 1
ATOM 766 C CA . GLN A 1 101 ? 4.934 1.956 -17.234 1.00 87.75 101 GLN A CA 1
ATOM 767 C C . GLN A 1 101 ? 5.688 0.998 -18.186 1.00 87.75 101 GLN A C 1
ATOM 769 O O . GLN A 1 101 ? 5.288 0.922 -19.352 1.00 87.75 101 GLN A O 1
ATOM 774 N N . PRO A 1 102 ? 6.754 0.272 -17.775 1.00 81.94 102 PRO A N 1
ATOM 775 C CA . PRO A 1 102 ? 7.519 -0.571 -18.698 1.00 81.94 102 PRO A CA 1
ATOM 776 C C . PRO A 1 102 ? 6.718 -1.785 -19.185 1.00 81.94 102 PRO A C 1
ATOM 778 O O . PRO A 1 102 ? 6.427 -2.699 -18.417 1.00 81.94 102 PRO A O 1
ATOM 781 N N . ALA A 1 103 ? 6.406 -1.828 -20.483 1.00 75.62 103 ALA A N 1
ATOM 782 C CA . ALA A 1 103 ? 5.605 -2.896 -21.089 1.00 75.62 103 ALA A CA 1
ATOM 783 C C . ALA A 1 103 ? 6.293 -4.278 -21.081 1.00 75.62 103 ALA A C 1
ATOM 785 O O . ALA A 1 103 ? 5.620 -5.297 -21.225 1.00 75.62 103 ALA A O 1
ATOM 786 N N . GLN A 1 104 ? 7.621 -4.319 -20.925 1.00 85.44 104 GLN A N 1
ATOM 787 C CA . GLN A 1 104 ? 8.410 -5.550 -20.816 1.00 85.44 104 GLN A CA 1
ATOM 788 C C . GLN A 1 104 ? 8.430 -6.167 -19.405 1.00 85.44 104 GLN A C 1
ATOM 790 O O . GLN A 1 104 ? 8.875 -7.305 -19.256 1.00 85.44 104 GLN A O 1
ATOM 795 N N . ALA A 1 105 ? 7.962 -5.446 -18.382 1.00 90.81 105 ALA A N 1
ATOM 796 C CA . ALA A 1 105 ? 7.934 -5.911 -16.998 1.00 90.81 105 ALA A CA 1
ATOM 797 C C . ALA A 1 105 ? 6.501 -6.249 -16.550 1.00 90.81 105 ALA A C 1
ATOM 799 O O . ALA A 1 105 ? 5.520 -5.779 -17.125 1.00 90.81 105 ALA A O 1
ATOM 800 N N . VAL A 1 106 ? 6.364 -7.063 -15.499 1.00 90.88 106 VAL A N 1
ATOM 801 C CA . VAL A 1 106 ? 5.060 -7.440 -14.929 1.00 90.88 106 VAL A CA 1
ATOM 802 C C . VAL A 1 106 ? 4.895 -6.819 -13.545 1.00 90.88 106 VAL A C 1
ATOM 804 O O . VAL A 1 106 ? 5.619 -7.151 -12.603 1.00 90.88 106 VAL A O 1
ATOM 807 N N . GLY A 1 107 ? 3.911 -5.924 -13.424 1.00 90.19 107 GLY A N 1
ATOM 808 C CA . GLY A 1 107 ? 3.545 -5.267 -12.171 1.00 90.19 107 GLY A CA 1
ATOM 809 C C . GLY A 1 107 ? 2.879 -6.248 -11.210 1.00 90.19 107 GLY A C 1
ATOM 810 O O . GLY A 1 107 ? 1.709 -6.593 -11.377 1.00 90.19 107 GLY A O 1
ATOM 811 N N . VAL A 1 108 ? 3.632 -6.705 -10.209 1.00 92.31 108 VAL A N 1
ATOM 812 C CA . VAL A 1 108 ? 3.157 -7.652 -9.183 1.00 92.31 108 VAL A CA 1
ATOM 813 C C . VAL A 1 108 ? 2.931 -7.009 -7.816 1.00 92.31 108 VAL A C 1
ATOM 815 O O . VAL A 1 108 ? 2.191 -7.567 -7.004 1.00 92.31 108 VAL A O 1
ATOM 818 N N . LEU A 1 109 ? 3.522 -5.834 -7.563 1.00 95.31 109 LEU A N 1
ATOM 819 C CA . LEU A 1 109 ? 3.457 -5.175 -6.262 1.00 95.31 109 LEU A CA 1
ATOM 820 C C . LEU A 1 109 ? 2.011 -4.809 -5.899 1.00 95.31 109 LEU A C 1
ATOM 822 O O . LEU A 1 109 ? 1.285 -4.183 -6.675 1.00 95.31 109 LEU A O 1
ATOM 826 N N . ARG A 1 110 ? 1.612 -5.172 -4.680 1.00 96.69 110 ARG A N 1
ATOM 827 C CA . ARG A 1 110 ? 0.330 -4.822 -4.063 1.00 96.69 110 ARG A CA 1
ATOM 828 C C . ARG A 1 110 ? 0.577 -4.297 -2.659 1.00 96.69 110 ARG A C 1
ATOM 830 O O . ARG A 1 110 ? 1.480 -4.753 -1.966 1.00 96.69 110 ARG A O 1
ATOM 837 N N . VAL A 1 111 ? -0.280 -3.394 -2.208 1.00 97.75 111 VAL A N 1
ATOM 838 C CA . VAL A 1 111 ? -0.330 -2.976 -0.809 1.00 97.75 111 VAL A CA 1
ATOM 839 C C . VAL A 1 111 ? -1.248 -3.924 -0.047 1.00 97.75 111 VAL A C 1
ATOM 841 O O . VAL A 1 111 ? -2.420 -4.071 -0.395 1.00 97.75 111 VAL A O 1
ATOM 844 N N . VAL A 1 112 ? -0.726 -4.528 1.021 1.00 97.56 112 VAL A N 1
ATOM 845 C CA . VAL A 1 112 ? -1.509 -5.226 2.047 1.00 97.56 112 VAL A CA 1
ATOM 846 C C . VAL A 1 112 ? -1.347 -4.447 3.347 1.00 97.56 112 VAL A C 1
ATOM 848 O O . VAL A 1 112 ? -0.278 -4.446 3.950 1.00 97.56 112 VAL A O 1
ATOM 851 N N . ALA A 1 113 ? -2.398 -3.746 3.767 1.00 96.44 113 ALA A N 1
ATOM 8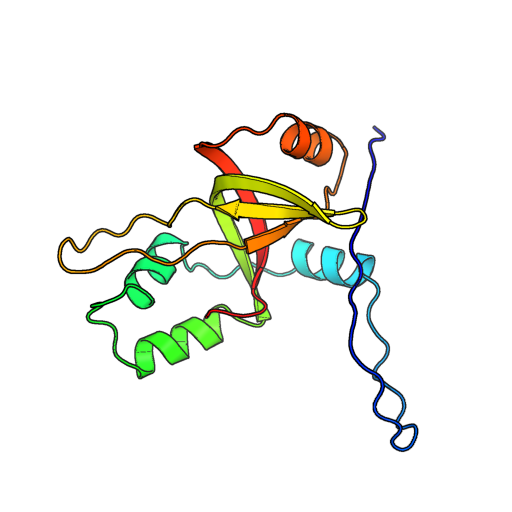52 C CA . ALA A 1 113 ? -2.366 -2.865 4.930 1.00 96.44 113 ALA A CA 1
ATOM 853 C C . ALA A 1 113 ? -3.389 -3.301 5.982 1.00 96.44 113 ALA A C 1
ATOM 855 O O . ALA A 1 113 ? -4.558 -3.504 5.666 1.00 96.44 113 ALA A O 1
ATOM 856 N N . PHE A 1 114 ? -2.969 -3.380 7.245 1.00 95.44 114 PHE A N 1
ATOM 857 C CA . PHE A 1 114 ? -3.877 -3.520 8.385 1.00 95.44 114 PHE A CA 1
ATOM 858 C C . PHE A 1 114 ? -4.290 -2.124 8.857 1.00 95.44 114 PHE A C 1
ATOM 860 O O . PHE A 1 114 ? -3.504 -1.398 9.467 1.00 95.44 114 PHE A O 1
ATOM 867 N N . VAL A 1 115 ? -5.512 -1.726 8.512 1.00 94.88 115 VAL A N 1
ATOM 868 C CA . VAL A 1 115 ? -6.023 -0.363 8.662 1.00 94.88 115 VAL A CA 1
ATOM 869 C C . VAL A 1 115 ? -6.896 -0.241 9.902 1.00 94.88 115 VAL A C 1
ATOM 871 O O . VAL A 1 115 ? -7.852 -0.991 10.102 1.00 94.88 115 VAL A O 1
ATOM 874 N N . TYR A 1 116 ? -6.570 0.770 10.701 1.00 92.94 116 TYR A N 1
ATOM 875 C CA . TYR A 1 116 ? -7.273 1.166 11.911 1.00 92.94 116 TYR A CA 1
ATOM 876 C C . TYR A 1 116 ? -7.979 2.502 11.622 1.00 92.94 116 TYR A C 1
ATOM 878 O O . TYR A 1 116 ? -7.287 3.508 11.427 1.00 92.94 116 TYR A O 1
ATOM 886 N N . PRO A 1 117 ? -9.321 2.558 11.543 1.00 91.00 117 PRO A N 1
ATOM 887 C CA . PRO A 1 117 ? -10.038 3.809 11.335 1.00 91.00 117 PRO A CA 1
ATOM 888 C C . PRO A 1 117 ? -9.829 4.734 12.542 1.00 91.00 117 PRO A C 1
ATOM 890 O O . PRO A 1 117 ? -10.110 4.373 13.685 1.00 91.00 117 PRO A O 1
ATOM 893 N N . ARG A 1 118 ? -9.332 5.950 12.294 1.00 87.12 118 ARG A N 1
ATOM 894 C CA . ARG A 1 118 ? -9.016 6.943 13.345 1.00 87.12 118 ARG A CA 1
ATOM 895 C C . ARG A 1 118 ? -10.283 7.589 13.893 1.00 87.12 118 ARG A C 1
ATOM 897 O O . ARG A 1 118 ? -10.319 8.097 15.009 1.00 87.12 118 ARG A O 1
ATOM 904 N N . ASN A 1 119 ? -11.303 7.621 13.049 1.00 88.81 119 ASN A N 1
ATOM 905 C CA . ASN A 1 119 ? -12.655 8.033 13.343 1.00 88.81 119 ASN A CA 1
ATOM 906 C C . ASN A 1 119 ? -13.601 7.193 12.473 1.00 88.81 119 ASN A C 1
ATOM 908 O O . ASN A 1 119 ? -13.195 6.573 11.493 1.00 88.81 119 ASN A O 1
ATOM 912 N N . GLY A 1 120 ? -14.883 7.199 12.785 1.00 92.88 120 GLY A N 1
ATOM 913 C CA . GLY A 1 120 ? -15.866 6.424 12.039 1.00 92.88 120 GLY A CA 1
ATOM 914 C C . GLY A 1 120 ? -16.331 7.010 10.700 1.00 92.88 120 GLY A C 1
ATOM 915 O O . GLY A 1 120 ? -17.111 6.353 10.019 1.00 92.88 120 GLY A O 1
ATOM 916 N N . ALA A 1 121 ? -15.831 8.170 10.257 1.00 92.44 121 ALA A N 1
ATOM 917 C CA . ALA A 1 121 ? -15.871 8.484 8.826 1.00 92.44 121 ALA A CA 1
ATOM 918 C C . ALA A 1 121 ? -14.892 7.570 8.064 1.00 92.44 121 ALA A C 1
ATOM 920 O O . ALA A 1 121 ? -15.282 7.012 7.041 1.00 92.44 121 ALA A O 1
ATOM 921 N N . ASP A 1 122 ? -13.695 7.307 8.613 1.00 92.38 122 ASP A N 1
ATOM 922 C CA . ASP A 1 122 ? -12.795 6.266 8.085 1.00 92.38 122 ASP A CA 1
ATOM 923 C C . ASP A 1 122 ? -13.471 4.875 8.154 1.00 92.38 122 ASP A C 1
ATOM 925 O O . ASP A 1 122 ? -13.391 4.108 7.198 1.00 92.38 122 ASP A O 1
ATOM 929 N N . LEU A 1 123 ? -14.187 4.550 9.246 1.00 94.56 123 LEU A N 1
ATOM 930 C CA . LEU A 1 123 ? -14.945 3.289 9.362 1.00 94.56 123 LEU A CA 1
ATOM 931 C C . LEU A 1 123 ? -16.016 3.155 8.275 1.00 94.56 123 LEU A C 1
ATOM 933 O O . LEU A 1 123 ? -16.133 2.104 7.650 1.00 94.56 123 LEU A O 1
ATOM 937 N N . ASN A 1 124 ? -16.833 4.192 8.085 1.00 95.50 124 ASN A N 1
ATOM 938 C CA . ASN A 1 124 ? -17.906 4.164 7.097 1.00 95.50 124 ASN A CA 1
ATOM 939 C C . ASN A 1 124 ? -17.336 4.061 5.686 1.00 95.50 124 ASN A C 1
ATOM 941 O O . ASN A 1 124 ? -17.870 3.289 4.897 1.00 95.50 124 ASN A O 1
ATOM 945 N N . ALA A 1 125 ? -16.229 4.755 5.399 1.00 94.19 125 ALA A N 1
ATOM 946 C CA . ALA A 1 125 ? -15.502 4.587 4.149 1.00 94.19 125 ALA A CA 1
ATOM 947 C C . ALA A 1 125 ? -15.082 3.120 3.961 1.00 94.19 125 ALA A C 1
ATOM 949 O O . ALA A 1 125 ? -15.479 2.511 2.975 1.00 94.19 125 ALA A O 1
ATOM 950 N N . LEU A 1 126 ? -14.387 2.509 4.930 1.00 95.12 126 LEU A N 1
ATOM 951 C CA . LEU A 1 126 ? -13.962 1.099 4.859 1.00 95.12 126 LEU A CA 1
ATOM 952 C C . LEU A 1 126 ? -15.131 0.109 4.694 1.00 95.12 126 LEU A C 1
ATOM 954 O O . LEU A 1 126 ? -14.966 -0.918 4.046 1.00 95.12 126 LEU A O 1
ATOM 958 N N . ARG A 1 127 ? -16.309 0.407 5.259 1.00 95.00 127 ARG A N 1
ATOM 959 C CA . ARG A 1 127 ? -17.517 -0.439 5.162 1.00 95.00 127 ARG A CA 1
ATOM 960 C C . ARG A 1 127 ? -18.343 -0.232 3.891 1.00 95.00 127 ARG A C 1
ATOM 962 O O . ARG A 1 127 ? -19.157 -1.092 3.569 1.00 95.00 127 ARG A O 1
ATOM 969 N N . GLN A 1 128 ? -18.205 0.913 3.228 1.00 96.25 128 GLN A N 1
ATOM 970 C CA . GLN A 1 128 ? -18.925 1.252 1.992 1.00 96.25 128 GLN A CA 1
ATOM 971 C C . GLN A 1 128 ? -18.056 1.088 0.741 1.00 96.25 128 GLN A C 1
ATOM 973 O O . GLN A 1 128 ? -18.597 1.069 -0.366 1.00 96.25 128 GLN A O 1
ATOM 978 N N . ALA A 1 129 ? -16.740 0.960 0.933 1.00 96.00 129 ALA A N 1
ATOM 979 C CA . ALA A 1 129 ? -15.750 0.710 -0.096 1.00 96.00 129 ALA A CA 1
ATOM 980 C C . ALA A 1 129 ? -16.1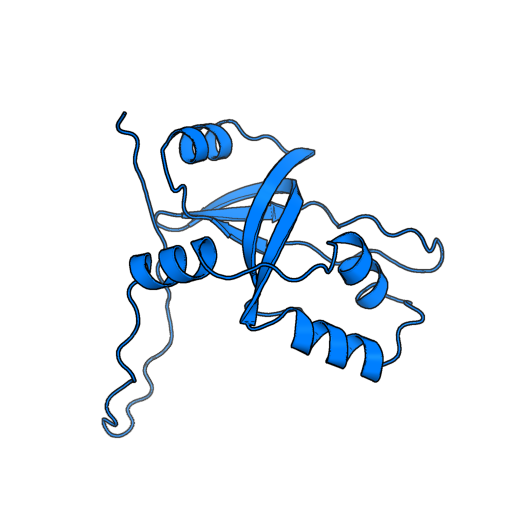23 -0.478 -0.982 1.00 96.00 129 ALA A C 1
ATOM 982 O O . ALA A 1 129 ? -16.567 -1.529 -0.512 1.00 96.00 129 ALA A O 1
ATOM 983 N N . LYS A 1 130 ? -15.861 -0.319 -2.270 1.00 97.38 130 LYS A N 1
ATOM 984 C CA . LYS A 1 130 ? -15.974 -1.353 -3.290 1.00 97.38 130 LYS A CA 1
ATOM 985 C C . LYS A 1 130 ? -14.612 -1.602 -3.918 1.00 97.38 130 LYS A C 1
ATOM 987 O O . LYS A 1 130 ? -13.722 -0.750 -3.898 1.00 97.38 130 LYS A O 1
ATOM 992 N N . THR A 1 131 ? -14.467 -2.764 -4.546 1.00 97.69 131 THR A N 1
ATOM 993 C CA . THR A 1 131 ? -13.383 -3.004 -5.497 1.00 97.69 131 THR A CA 1
ATOM 994 C C . THR A 1 131 ? -13.330 -1.857 -6.511 1.00 97.69 131 THR A C 1
ATOM 996 O O . THR A 1 131 ? -14.356 -1.450 -7.056 1.00 97.69 131 THR A O 1
ATOM 999 N N . ASN A 1 132 ? -12.120 -1.371 -6.771 1.00 97.62 132 ASN A N 1
ATOM 1000 C CA . ASN A 1 132 ? -11.756 -0.224 -7.603 1.00 97.62 132 ASN A CA 1
ATOM 1001 C C . ASN A 1 132 ? -11.948 1.182 -7.002 1.00 97.62 132 ASN A C 1
ATOM 1003 O O . ASN A 1 132 ? -11.505 2.140 -7.643 1.00 97.62 132 ASN A O 1
ATOM 1007 N N . ASP A 1 133 ? -12.479 1.325 -5.782 1.00 97.69 133 ASP A N 1
ATOM 1008 C CA . ASP A 1 133 ? -12.462 2.610 -5.066 1.00 97.69 133 ASP A CA 1
ATOM 1009 C C . ASP A 1 133 ? -11.027 3.019 -4.686 1.00 97.69 133 ASP A C 1
ATOM 1011 O O . ASP A 1 133 ? -10.166 2.173 -4.427 1.00 97.69 133 ASP A O 1
ATOM 1015 N N . ILE A 1 134 ? -10.761 4.328 -4.627 1.00 95.75 134 ILE A N 1
ATOM 1016 C CA . ILE A 1 134 ? -9.438 4.874 -4.287 1.00 95.75 134 ILE A CA 1
ATOM 1017 C C . ILE A 1 134 ? -9.392 5.265 -2.808 1.00 95.75 134 ILE A C 1
ATOM 1019 O O . ILE A 1 134 ? -10.147 6.124 -2.354 1.00 95.75 134 ILE A O 1
ATOM 1023 N N . PHE A 1 135 ? -8.448 4.683 -2.069 1.00 92.12 135 PHE A N 1
ATOM 1024 C CA . PHE A 1 135 ? -8.198 4.963 -0.657 1.00 92.12 135 PHE A CA 1
ATOM 1025 C C . PHE A 1 135 ? -6.848 5.640 -0.453 1.00 92.12 135 PHE A C 1
ATOM 1027 O O . PHE A 1 135 ? -5.823 5.154 -0.924 1.00 92.12 135 PHE A O 1
ATOM 1034 N N . LYS A 1 136 ? -6.826 6.733 0.315 1.00 94.31 136 LYS A N 1
ATOM 1035 C CA . LYS A 1 136 ? -5.579 7.365 0.758 1.00 94.31 136 LYS A CA 1
ATOM 1036 C C . LYS A 1 136 ? -5.111 6.740 2.071 1.00 94.31 136 LYS A C 1
ATOM 1038 O O . LYS A 1 136 ? -5.641 7.050 3.138 1.00 94.31 136 LYS A O 1
ATOM 1043 N N . LEU A 1 137 ? -4.109 5.874 1.988 1.00 93.62 137 LEU A N 1
ATOM 1044 C CA . LEU A 1 137 ? -3.468 5.234 3.131 1.00 93.62 137 LEU A CA 1
ATOM 1045 C C . LEU A 1 137 ? -2.362 6.139 3.699 1.00 93.62 137 LEU A C 1
ATOM 1047 O O . LEU A 1 137 ? -1.579 6.709 2.943 1.00 93.62 137 LEU A O 1
ATOM 1051 N N . ARG A 1 138 ? -2.245 6.210 5.029 1.00 95.44 138 ARG A N 1
ATOM 1052 C CA . ARG A 1 138 ? -1.000 6.571 5.726 1.00 95.44 138 ARG A CA 1
ATOM 1053 C C . ARG A 1 138 ? -0.607 5.389 6.598 1.00 95.44 138 ARG A C 1
ATOM 1055 O O . ARG A 1 138 ? -1.410 4.968 7.427 1.00 95.44 138 ARG A O 1
ATOM 1062 N N . GLY A 1 139 ? 0.594 4.862 6.414 1.00 95.56 139 GLY A N 1
ATOM 1063 C CA . GLY A 1 139 ? 1.034 3.649 7.098 1.00 95.56 139 GLY A CA 1
ATOM 1064 C C . GLY A 1 139 ? 2.548 3.551 7.152 1.00 95.56 139 GLY A C 1
ATOM 1065 O O . GLY A 1 139 ? 3.235 4.139 6.321 1.00 95.56 139 GLY A O 1
ATOM 1066 N N . LYS A 1 140 ? 3.057 2.812 8.137 1.00 97.19 140 LYS A N 1
ATOM 1067 C CA . LYS A 1 140 ? 4.462 2.412 8.205 1.00 97.19 140 LYS A CA 1
ATOM 1068 C C . LYS A 1 140 ? 4.651 1.127 7.403 1.00 97.19 140 LYS A C 1
ATOM 1070 O O . LYS A 1 140 ? 3.908 0.171 7.624 1.00 97.19 140 LYS A O 1
ATOM 1075 N N . VAL A 1 141 ? 5.625 1.098 6.498 1.00 97.25 141 VAL A N 1
ATOM 1076 C CA . VAL A 1 141 ? 5.969 -0.126 5.761 1.00 97.25 141 VAL A CA 1
ATOM 1077 C C . VAL A 1 141 ? 6.715 -1.056 6.717 1.00 97.25 141 VAL A C 1
ATOM 1079 O O . VAL A 1 141 ? 7.676 -0.637 7.361 1.00 97.25 141 VAL A O 1
ATOM 1082 N N . GLN A 1 142 ? 6.251 -2.298 6.847 1.00 96.06 142 GLN A N 1
ATOM 1083 C CA . GLN A 1 142 ? 6.885 -3.300 7.715 1.00 96.06 142 GLN A CA 1
ATOM 1084 C C . GLN A 1 142 ? 7.779 -4.254 6.914 1.00 96.06 142 GLN A C 1
ATOM 1086 O O . GLN A 1 142 ? 8.831 -4.635 7.411 1.00 96.06 142 GLN A O 1
ATOM 1091 N N . ASP A 1 143 ? 7.386 -4.592 5.683 1.00 95.62 143 ASP A N 1
ATOM 1092 C CA . ASP A 1 143 ? 8.159 -5.441 4.774 1.00 95.62 143 ASP A CA 1
ATOM 1093 C C . ASP A 1 143 ? 7.795 -5.163 3.304 1.00 95.62 143 ASP A C 1
ATOM 1095 O O . ASP A 1 143 ? 6.806 -4.473 3.023 1.00 95.62 143 ASP A O 1
ATOM 1099 N N . ILE A 1 144 ? 8.597 -5.697 2.382 1.00 93.31 144 ILE A N 1
ATOM 1100 C CA . ILE A 1 144 ? 8.356 -5.760 0.937 1.00 93.31 144 ILE A CA 1
ATOM 1101 C C . ILE A 1 144 ? 8.868 -7.121 0.458 1.00 93.31 144 ILE A C 1
ATOM 1103 O O . ILE A 1 144 ? 10.080 -7.344 0.457 1.00 93.31 144 ILE A O 1
ATOM 1107 N N . GLU A 1 145 ? 7.963 -7.996 0.025 1.00 77.62 145 GLU A N 1
ATOM 1108 C CA . GLU A 1 145 ? 8.262 -9.332 -0.519 1.00 77.62 145 GLU A CA 1
ATOM 1109 C C . GLU A 1 145 ? 8.265 -9.318 -2.055 1.00 77.62 145 GLU A C 1
ATOM 1111 O O . GLU A 1 145 ? 7.258 -8.859 -2.642 1.00 77.62 145 GLU A O 1
#

Radius of gyration: 17.28 Å; chains: 1; bounding box: 40×36×52 Å

Sequence (145 aa):
MNWLPCLAIVLSLFGCGKAGQAPPQKSTADEIHSVIQAQPVSVTPEQAAEVFALGSEATDLQRDLLKKELIGNVIVWNIQVYEIELKGESYKVTSQPIPIQPAQAVGVLRVVAFVYPRNGADLNALRQAKTNDIFKLRGKVQDIE

Secondary structure (DSSP, 8-state):
---------------------------HHHHHHHHHHSPPP---HHHHHHHTSBT----HHHHHHHHHHHBTSEEEEEEEEEEEEEETTEEEEEEPPPP-S-TTSB-----EEEE--SSHHHHHHHHH--TT-EEEEEEEB----